Protein AF-A0A9D5J2V5-F1 (afdb_monomer_lite)

Structure (mmCIF, N/CA/C/O backbone):
data_AF-A0A9D5J2V5-F1
#
_entry.id   AF-A0A9D5J2V5-F1
#
loop_
_atom_site.group_PDB
_atom_site.id
_atom_site.type_symbol
_atom_site.label_atom_id
_atom_site.label_alt_id
_atom_site.label_comp_id
_atom_site.label_asym_id
_atom_site.label_entity_id
_atom_site.label_seq_id
_atom_site.pdbx_PDB_ins_code
_atom_site.Cartn_x
_atom_site.Cartn_y
_atom_site.Cartn_z
_atom_site.occupancy
_atom_site.B_iso_or_equiv
_atom_site.auth_seq_id
_atom_site.auth_comp_id
_atom_site.auth_asym_id
_atom_site.auth_atom_id
_atom_site.pdbx_PDB_model_num
ATOM 1 N N . MET A 1 1 ? 6.535 -2.841 22.262 1.00 57.66 1 MET A N 1
ATOM 2 C CA . MET A 1 1 ? 5.336 -2.061 21.872 1.00 57.66 1 MET A CA 1
ATOM 3 C C . MET A 1 1 ? 4.439 -2.968 21.023 1.00 57.66 1 MET A C 1
ATOM 5 O O . MET A 1 1 ? 4.940 -3.491 20.041 1.00 57.66 1 MET A O 1
ATOM 9 N N . LYS A 1 2 ? 3.188 -3.271 21.418 1.00 73.00 2 LYS A N 1
ATOM 10 C CA . LYS A 1 2 ? 2.294 -4.159 20.633 1.00 73.00 2 LYS A CA 1
ATOM 11 C C . LYS A 1 2 ? 1.524 -3.328 19.598 1.00 73.00 2 LYS A C 1
ATOM 13 O O . LYS A 1 2 ? 0.719 -2.490 20.000 1.00 73.00 2 LYS A O 1
ATOM 18 N N . ILE A 1 3 ? 1.773 -3.557 18.306 1.00 72.75 3 ILE A N 1
ATOM 19 C CA . ILE A 1 3 ? 1.045 -2.910 17.202 1.00 72.75 3 ILE A CA 1
ATOM 20 C C . ILE A 1 3 ? -0.394 -3.443 17.183 1.00 72.75 3 ILE A C 1
ATOM 22 O O . ILE A 1 3 ? -0.616 -4.652 17.265 1.00 72.75 3 ILE A O 1
ATOM 26 N N . LYS A 1 4 ? -1.379 -2.544 17.118 1.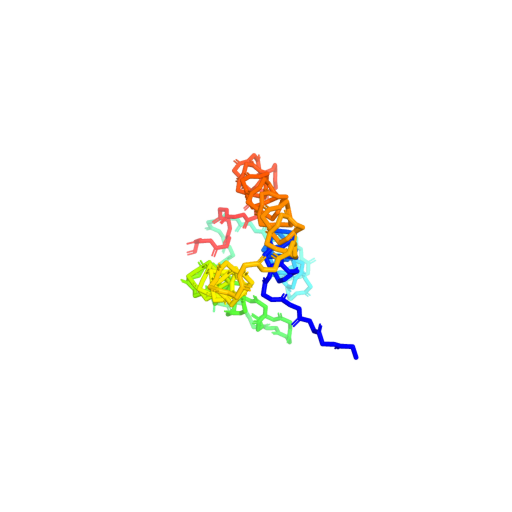00 82.75 4 LYS A N 1
ATOM 27 C CA . LYS A 1 4 ? -2.809 -2.894 17.055 1.00 82.75 4 LYS A CA 1
ATOM 28 C C . LYS A 1 4 ? -3.275 -2.982 15.600 1.00 82.75 4 LYS A C 1
ATOM 30 O O . LYS A 1 4 ? -2.779 -2.246 14.755 1.00 82.75 4 LYS A O 1
ATOM 35 N N . GLY A 1 5 ? -4.273 -3.825 15.318 1.00 81.56 5 GLY A N 1
ATOM 36 C CA . GLY A 1 5 ? -4.819 -4.000 13.960 1.00 81.56 5 GLY A CA 1
ATOM 37 C C . GLY A 1 5 ? -5.284 -2.693 13.304 1.00 81.56 5 GLY A C 1
ATOM 38 O O . GLY A 1 5 ? -5.015 -2.459 12.132 1.00 81.56 5 GLY A O 1
ATOM 39 N N . THR A 1 6 ? -5.877 -1.784 14.077 1.00 87.31 6 THR A N 1
ATOM 40 C CA . THR A 1 6 ? -6.255 -0.435 13.624 1.00 87.31 6 THR A CA 1
ATOM 41 C C . THR A 1 6 ? -5.067 0.447 13.227 1.00 87.31 6 THR A C 1
ATOM 43 O O . THR A 1 6 ? -5.182 1.239 12.299 1.00 87.31 6 THR A O 1
ATOM 46 N N . GLN A 1 7 ? -3.903 0.290 13.865 1.00 88.62 7 GLN A N 1
ATOM 47 C CA . GLN A 1 7 ? -2.686 1.024 13.491 1.00 88.62 7 GLN A CA 1
ATOM 48 C C . GLN A 1 7 ? -2.111 0.523 12.162 1.00 88.62 7 GLN A C 1
ATOM 50 O O . GLN A 1 7 ? -1.567 1.310 11.392 1.00 88.62 7 GLN A O 1
ATOM 55 N N . ILE A 1 8 ? -2.272 -0.772 11.869 1.00 90.94 8 ILE A N 1
ATOM 56 C CA . ILE A 1 8 ? -1.878 -1.354 10.579 1.00 90.94 8 ILE A CA 1
ATOM 57 C C . ILE A 1 8 ? -2.739 -0.763 9.455 1.00 90.94 8 ILE A C 1
ATOM 59 O O . ILE A 1 8 ? -2.207 -0.417 8.405 1.00 90.94 8 ILE A O 1
ATOM 63 N N . LEU A 1 9 ? -4.041 -0.563 9.695 1.00 92.31 9 LEU A N 1
ATOM 64 C CA . LEU A 1 9 ? -4.940 0.079 8.728 1.00 92.31 9 LEU A CA 1
ATOM 65 C C . LEU A 1 9 ? -4.502 1.506 8.372 1.00 92.31 9 LEU A C 1
ATOM 67 O O . LEU A 1 9 ? -4.547 1.883 7.206 1.00 92.31 9 LEU A O 1
ATOM 71 N N . ILE A 1 10 ? -4.034 2.278 9.357 1.00 94.12 10 ILE A N 1
ATOM 72 C CA . ILE A 1 10 ? -3.501 3.633 9.140 1.00 94.12 10 ILE A CA 1
ATOM 73 C C . ILE A 1 10 ? -2.251 3.600 8.256 1.00 94.12 10 ILE A C 1
ATOM 75 O O . ILE A 1 10 ? -2.107 4.428 7.360 1.00 94.12 10 ILE A O 1
ATOM 79 N N . ALA A 1 11 ? -1.354 2.641 8.490 1.00 94.12 11 ALA A N 1
ATOM 80 C CA . ALA A 1 11 ? -0.119 2.524 7.723 1.00 94.12 11 ALA A CA 1
ATOM 81 C C . ALA A 1 11 ? -0.343 1.986 6.300 1.00 94.12 11 ALA A C 1
ATOM 83 O O . ALA A 1 11 ? 0.429 2.320 5.408 1.00 94.12 11 ALA A O 1
ATOM 84 N N . TYR A 1 12 ? -1.382 1.176 6.077 1.00 94.88 12 TYR A N 1
ATOM 85 C CA . TYR A 1 12 ? -1.571 0.430 4.831 1.00 94.88 12 TYR A CA 1
ATOM 86 C C . TYR A 1 12 ? -1.662 1.319 3.581 1.00 94.88 12 TYR A C 1
ATOM 88 O O . TYR A 1 12 ? -0.959 1.055 2.612 1.00 94.88 12 TYR A O 1
ATOM 96 N N . GLY A 1 13 ? -2.467 2.389 3.604 1.00 93.81 13 GLY A N 1
ATOM 97 C CA . GLY A 1 13 ? -2.610 3.301 2.458 1.00 93.81 13 GLY A CA 1
ATOM 98 C C . GLY A 1 13 ? -1.272 3.908 2.000 1.00 93.81 13 GLY A C 1
ATOM 99 O O . GLY A 1 13 ? -0.874 3.697 0.854 1.00 93.81 13 GLY A O 1
ATOM 100 N N . PRO A 1 14 ? -0.532 4.607 2.883 1.00 95.19 14 PRO A N 1
ATOM 101 C CA . PRO A 1 14 ? 0.804 5.117 2.572 1.00 95.19 14 PRO A CA 1
ATOM 102 C C . PRO A 1 14 ? 1.794 4.032 2.136 1.00 95.19 14 PRO A C 1
ATOM 104 O O . PRO A 1 14 ? 2.592 4.262 1.230 1.00 95.19 14 PRO A O 1
ATOM 107 N N . LEU A 1 15 ? 1.738 2.849 2.757 1.00 95.88 15 LEU A N 1
ATOM 108 C CA . LEU A 1 15 ? 2.635 1.739 2.437 1.00 95.88 15 LEU A CA 1
ATOM 109 C C . LEU A 1 15 ? 2.373 1.186 1.031 1.00 95.88 15 LEU A C 1
ATOM 111 O O . LEU A 1 15 ? 3.320 0.869 0.318 1.00 95.88 15 LEU A O 1
ATOM 115 N N . LEU A 1 16 ? 1.105 1.136 0.611 1.00 95.75 16 LEU A N 1
ATOM 116 C CA . LEU A 1 16 ? 0.716 0.752 -0.742 1.00 95.75 16 LEU A CA 1
ATOM 117 C C . LEU A 1 16 ? 1.286 1.733 -1.771 1.00 95.75 16 LEU A C 1
ATOM 119 O O . LEU A 1 16 ? 1.966 1.307 -2.699 1.00 95.75 16 LEU A O 1
ATOM 123 N N . VAL A 1 17 ? 1.102 3.043 -1.575 1.00 96.50 17 VAL A N 1
ATOM 124 C CA . VAL A 1 17 ? 1.690 4.058 -2.471 1.00 96.50 17 VAL A CA 1
ATOM 125 C C . VAL A 1 17 ? 3.210 3.920 -2.520 1.00 96.50 17 VAL A C 1
ATOM 127 O O . VAL A 1 17 ? 3.793 3.848 -3.599 1.00 96.50 17 VAL A O 1
ATOM 130 N N . ALA A 1 18 ? 3.855 3.825 -1.356 1.00 96.88 18 ALA A N 1
ATOM 131 C CA . ALA A 1 18 ? 5.301 3.677 -1.275 1.00 96.88 18 ALA A CA 1
ATOM 132 C C . ALA A 1 18 ? 5.799 2.421 -2.007 1.00 96.88 18 ALA A C 1
ATOM 134 O O . ALA A 1 18 ? 6.852 2.477 -2.630 1.00 96.88 18 ALA A O 1
ATOM 135 N N . SER A 1 19 ? 5.046 1.316 -1.977 1.00 97.19 19 SER A N 1
ATOM 136 C CA . SER A 1 19 ? 5.426 0.067 -2.648 1.00 97.19 19 SER A CA 1
ATOM 137 C C . SER A 1 19 ? 5.457 0.185 -4.178 1.00 97.19 19 SER A C 1
ATOM 139 O O . SER A 1 19 ? 6.438 -0.231 -4.797 1.00 97.19 19 SER A O 1
ATOM 141 N N . PHE A 1 20 ? 4.480 0.871 -4.785 1.00 97.31 20 PHE A N 1
ATOM 142 C CA . PHE A 1 20 ? 4.485 1.161 -6.225 1.00 97.31 20 PHE A CA 1
ATOM 143 C C . PHE A 1 20 ? 5.710 1.989 -6.631 1.00 97.31 20 PHE A C 1
ATOM 145 O O . PHE A 1 20 ? 6.459 1.604 -7.529 1.00 97.31 20 PHE A O 1
ATOM 152 N N . TYR A 1 21 ? 5.971 3.093 -5.926 1.00 96.88 21 TYR A N 1
ATOM 153 C CA . TYR A 1 21 ? 7.118 3.952 -6.234 1.00 96.88 21 TYR A CA 1
ATOM 154 C C . TYR A 1 21 ? 8.460 3.289 -5.907 1.00 96.88 21 TYR A C 1
ATOM 156 O O . TYR A 1 21 ? 9.436 3.522 -6.616 1.00 96.88 21 TYR A O 1
ATOM 164 N N . ALA A 1 22 ? 8.529 2.440 -4.880 1.00 97.50 22 ALA A N 1
ATOM 165 C CA . ALA A 1 22 ? 9.720 1.647 -4.591 1.00 97.50 22 ALA A CA 1
ATOM 166 C C . ALA A 1 22 ? 10.022 0.667 -5.731 1.00 97.50 22 ALA A C 1
ATOM 168 O O . ALA A 1 22 ? 11.170 0.583 -6.161 1.00 97.50 22 ALA A O 1
ATOM 169 N N . THR A 1 23 ? 8.998 -0.004 -6.265 1.00 97.56 23 THR A N 1
ATOM 170 C CA . THR A 1 23 ? 9.134 -0.908 -7.417 1.00 97.56 23 THR A CA 1
ATOM 171 C C . THR A 1 23 ? 9.568 -0.154 -8.671 1.00 97.56 23 THR A C 1
ATOM 173 O O . THR A 1 23 ? 10.488 -0.574 -9.369 1.00 97.56 23 THR A O 1
ATOM 176 N N . TRP A 1 24 ? 8.986 1.017 -8.927 1.00 97.31 24 TRP A N 1
ATOM 177 C CA . TRP A 1 24 ? 9.378 1.865 -10.055 1.00 97.31 24 TRP A CA 1
ATOM 178 C C . TRP A 1 24 ? 10.818 2.378 -9.947 1.00 97.31 24 TRP A C 1
ATOM 180 O O . TRP A 1 24 ? 11.576 2.354 -10.917 1.00 97.31 24 TRP A O 1
ATOM 190 N N . LEU A 1 25 ? 11.246 2.773 -8.745 1.00 97.38 25 LEU A N 1
ATOM 191 C CA . LEU A 1 25 ? 12.638 3.135 -8.477 1.00 97.38 25 LEU A CA 1
ATOM 192 C C . LEU A 1 25 ? 13.581 1.933 -8.619 1.00 97.38 25 LEU A C 1
ATOM 194 O O . LEU A 1 25 ? 14.681 2.097 -9.144 1.00 97.38 25 LEU A O 1
ATOM 198 N N . ALA A 1 26 ? 13.164 0.736 -8.204 1.00 97.50 26 ALA A N 1
ATOM 199 C CA . ALA A 1 26 ? 13.929 -0.492 -8.408 1.00 97.50 26 ALA A CA 1
ATOM 200 C C . ALA A 1 26 ? 14.111 -0.804 -9.902 1.00 97.50 26 ALA A C 1
ATOM 202 O O . ALA A 1 26 ? 15.228 -1.116 -10.331 1.00 97.50 26 ALA A O 1
ATOM 203 N N . GLY A 1 27 ? 13.053 -0.628 -10.700 1.00 97.12 27 GLY A N 1
ATOM 204 C CA . GLY A 1 27 ? 13.107 -0.708 -12.158 1.00 97.12 27 GLY A CA 1
ATOM 205 C C . GLY A 1 27 ? 14.102 0.299 -12.731 1.00 97.12 27 GLY A C 1
ATOM 206 O O . GLY A 1 27 ? 14.999 -0.077 -13.481 1.00 97.12 27 GLY A O 1
ATOM 207 N N . ARG A 1 28 ? 14.042 1.560 -12.280 1.00 96.94 28 ARG A N 1
ATOM 208 C CA . ARG A 1 28 ? 14.987 2.604 -12.704 1.00 96.94 28 ARG A CA 1
ATOM 209 C C . ARG A 1 28 ? 16.441 2.235 -12.417 1.00 96.94 28 ARG A C 1
ATOM 211 O O . ARG A 1 28 ? 17.304 2.420 -13.271 1.00 96.94 28 ARG A O 1
ATOM 218 N N . VAL A 1 29 ? 16.723 1.746 -11.210 1.00 97.50 29 VAL A N 1
ATOM 219 C CA . VAL A 1 29 ? 18.080 1.344 -10.809 1.00 97.50 29 VAL A CA 1
ATOM 220 C C . VAL A 1 29 ? 18.583 0.186 -11.670 1.00 97.50 29 VAL A C 1
ATOM 222 O O . VAL A 1 29 ? 19.755 0.174 -12.033 1.00 97.50 29 VAL A O 1
ATOM 225 N N . SER A 1 30 ? 17.707 -0.754 -12.022 1.00 96.62 30 SER A N 1
ATOM 226 C CA . SER A 1 30 ? 18.068 -1.939 -12.808 1.00 96.62 30 SER A CA 1
ATOM 227 C C . SER A 1 30 ? 18.260 -1.623 -14.299 1.00 96.62 30 SER A C 1
ATOM 229 O O . SER A 1 30 ? 19.167 -2.164 -14.923 1.00 96.62 30 SER A O 1
ATOM 231 N N . LEU A 1 31 ? 17.447 -0.722 -14.862 1.00 96.06 31 LEU A N 1
ATOM 232 C CA . LEU A 1 31 ? 17.497 -0.328 -16.276 1.00 96.06 31 LEU A CA 1
ATOM 233 C C . LEU A 1 31 ? 18.521 0.782 -16.570 1.00 96.06 31 LEU A C 1
ATOM 235 O O . LEU A 1 31 ? 19.001 0.907 -17.694 1.00 96.06 31 LEU A O 1
ATOM 239 N N . GLY A 1 32 ? 18.839 1.624 -15.582 1.00 96.75 32 GLY A N 1
ATOM 240 C CA . GLY A 1 32 ? 19.683 2.815 -15.751 1.00 96.75 32 GLY A CA 1
ATOM 241 C C . GLY A 1 32 ? 18.948 4.040 -16.317 1.00 96.75 32 GLY A C 1
ATOM 242 O O . GLY A 1 32 ? 19.531 5.119 -16.423 1.00 96.75 32 GLY A O 1
ATOM 243 N N . TYR A 1 33 ? 17.661 3.912 -16.636 1.00 95.62 33 TYR A N 1
ATOM 244 C CA . TYR A 1 33 ? 16.773 4.987 -17.085 1.00 95.62 33 TYR A CA 1
ATOM 245 C C . TYR A 1 33 ? 15.379 4.818 -16.467 1.00 95.62 33 TYR A C 1
ATOM 247 O O . TYR A 1 33 ? 15.118 3.851 -15.761 1.00 95.62 33 TYR A O 1
ATOM 255 N N . TRP A 1 34 ? 14.491 5.794 -16.662 1.00 96.00 34 TRP A N 1
ATOM 256 C CA . TRP A 1 34 ? 13.134 5.736 -16.111 1.00 96.00 34 TRP A CA 1
ATOM 257 C C . TRP A 1 34 ? 12.276 4.687 -16.831 1.00 96.00 34 TRP A C 1
ATOM 259 O O . TRP A 1 34 ? 12.162 4.806 -18.054 1.00 96.00 34 TRP A O 1
ATOM 269 N N . PRO A 1 35 ? 11.659 3.731 -16.104 1.00 96.06 35 PRO A N 1
ATOM 270 C CA . PRO A 1 35 ? 10.817 2.706 -16.713 1.00 96.06 35 PRO A CA 1
ATOM 271 C C . PRO A 1 35 ? 9.648 3.309 -17.486 1.00 96.06 35 PRO A C 1
ATOM 273 O O . PRO A 1 35 ? 9.062 4.308 -17.050 1.00 96.06 35 PRO A O 1
ATOM 276 N N . ARG A 1 36 ? 9.317 2.702 -18.626 1.00 93.88 36 ARG A N 1
ATOM 277 C CA . ARG A 1 36 ? 8.247 3.144 -19.520 1.00 93.88 36 ARG A CA 1
ATOM 278 C C . ARG A 1 36 ? 7.215 2.043 -19.703 1.00 93.88 36 ARG A C 1
ATOM 280 O O . ARG A 1 36 ? 7.559 0.914 -20.050 1.00 93.88 36 ARG A O 1
ATOM 287 N N . ALA A 1 37 ? 5.948 2.410 -19.541 1.00 92.06 37 ALA A N 1
ATOM 288 C CA . ALA A 1 37 ? 4.836 1.556 -19.933 1.00 92.06 37 ALA A CA 1
ATOM 289 C C . ALA A 1 37 ? 4.940 1.183 -21.425 1.00 92.06 37 ALA A C 1
ATOM 291 O O . ALA A 1 37 ? 5.449 1.952 -22.246 1.00 92.06 37 ALA A O 1
ATOM 292 N N . SER A 1 38 ? 4.478 -0.015 -21.753 1.00 88.81 38 SER A N 1
ATOM 293 C CA . SER A 1 38 ? 4.506 -0.702 -23.050 1.00 88.81 38 SER A CA 1
ATOM 294 C C . SER A 1 38 ? 5.886 -1.070 -23.602 1.00 88.81 38 SER A C 1
ATOM 296 O O . SER A 1 38 ? 5.964 -1.671 -24.675 1.00 88.81 38 SER A O 1
ATOM 298 N N . LEU A 1 39 ? 6.975 -0.712 -22.914 1.00 92.00 39 LEU A N 1
ATOM 299 C CA . LEU A 1 39 ? 8.347 -0.991 -23.354 1.00 92.00 39 LEU A CA 1
ATOM 300 C C . LEU A 1 39 ? 9.100 -1.884 -22.363 1.00 92.00 39 LEU A C 1
ATOM 302 O O . LEU A 1 39 ? 9.774 -2.822 -22.785 1.00 92.00 39 LEU A O 1
ATOM 306 N N . ASP A 1 40 ? 8.983 -1.588 -21.068 1.00 93.50 40 ASP A N 1
ATOM 307 C CA . ASP A 1 40 ? 9.763 -2.229 -20.012 1.00 93.50 40 ASP A CA 1
ATOM 308 C C . ASP A 1 40 ? 8.859 -3.091 -19.121 1.00 93.50 40 ASP A C 1
ATOM 310 O O . ASP A 1 40 ? 8.366 -2.602 -18.109 1.00 93.50 40 ASP A O 1
ATOM 314 N N . ASP A 1 41 ? 8.653 -4.370 -19.452 1.00 93.25 41 ASP A N 1
ATOM 315 C CA . ASP A 1 41 ? 7.837 -5.267 -18.613 1.00 93.25 41 ASP A CA 1
ATOM 316 C C . ASP A 1 41 ? 8.505 -5.467 -17.233 1.00 93.25 41 ASP A C 1
ATOM 318 O O . ASP A 1 41 ? 9.591 -6.064 -17.165 1.00 93.25 41 ASP A O 1
ATOM 322 N N . PRO A 1 42 ? 7.883 -5.022 -16.120 1.00 93.12 42 PRO A N 1
ATOM 323 C CA . PRO A 1 42 ? 8.449 -5.162 -14.780 1.00 93.12 42 PRO A CA 1
ATOM 324 C C . PRO A 1 42 ? 8.743 -6.618 -14.399 1.00 93.12 42 PRO A C 1
ATOM 326 O O . PRO A 1 42 ? 9.681 -6.864 -13.639 1.00 93.12 42 PRO A O 1
ATOM 329 N N . LYS A 1 43 ? 8.002 -7.590 -14.946 1.00 93.25 43 LYS A N 1
ATOM 330 C CA . LYS A 1 43 ? 8.189 -9.026 -14.683 1.00 93.25 43 LYS A CA 1
ATOM 331 C C . LYS A 1 43 ? 9.483 -9.563 -15.299 1.00 93.25 43 LYS A C 1
ATOM 333 O O . LYS A 1 43 ? 10.020 -10.566 -14.830 1.00 93.25 43 LYS A O 1
ATOM 338 N N . GLY A 1 44 ? 9.978 -8.912 -16.354 1.00 92.62 44 GLY A N 1
ATOM 339 C CA . GLY A 1 44 ? 11.190 -9.295 -17.079 1.00 92.62 44 GLY A CA 1
ATOM 340 C C . GLY A 1 44 ? 12.474 -8.645 -16.559 1.00 92.62 44 GLY A C 1
ATOM 341 O O . GLY A 1 44 ? 1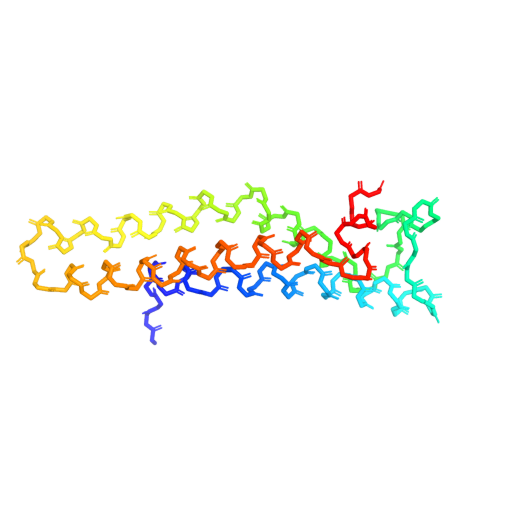3.569 -9.045 -16.961 1.00 92.62 44 GLY A O 1
ATOM 342 N N . ILE A 1 45 ? 12.376 -7.649 -15.674 1.00 94.25 45 ILE A N 1
ATOM 343 C CA . ILE A 1 45 ? 13.544 -6.912 -15.179 1.00 94.25 45 ILE A CA 1
ATOM 344 C C . ILE A 1 45 ? 14.256 -7.730 -14.100 1.00 94.25 45 ILE A C 1
ATOM 346 O O . ILE A 1 45 ? 13.719 -8.004 -13.027 1.00 94.25 45 ILE A O 1
ATOM 350 N N . VAL A 1 46 ? 15.522 -8.064 -14.353 1.00 94.06 46 VAL A N 1
ATOM 351 C CA . VAL A 1 46 ? 16.383 -8.742 -13.378 1.00 94.06 46 VAL A CA 1
ATOM 352 C C . VAL A 1 46 ? 17.171 -7.700 -12.588 1.00 94.06 46 VAL A C 1
ATOM 354 O O . VAL A 1 46 ? 18.042 -7.020 -13.127 1.00 94.06 46 VAL A O 1
ATOM 357 N N . GLY A 1 47 ? 16.899 -7.592 -11.288 1.00 93.19 47 GLY A N 1
ATOM 358 C CA . GLY A 1 47 ? 17.615 -6.678 -10.403 1.00 93.19 47 GLY A CA 1
ATOM 359 C C . GLY A 1 47 ? 17.440 -7.029 -8.931 1.00 93.19 47 GLY A C 1
ATOM 360 O O . GLY A 1 47 ? 16.407 -7.559 -8.528 1.00 93.19 47 GLY A O 1
ATOM 361 N N . PHE A 1 48 ? 18.441 -6.706 -8.103 1.00 94.06 48 PHE A N 1
ATOM 362 C CA . PHE A 1 48 ? 18.432 -7.043 -6.670 1.00 94.06 48 PHE A CA 1
ATOM 363 C C . PHE A 1 48 ? 17.206 -6.495 -5.928 1.00 94.06 48 PHE A C 1
ATOM 365 O O . PHE A 1 48 ? 16.752 -7.114 -4.977 1.00 94.06 48 PHE A O 1
ATOM 372 N N . TRP A 1 49 ? 16.658 -5.354 -6.351 1.00 96.12 49 TRP A N 1
ATOM 373 C CA . TRP A 1 49 ? 15.514 -4.706 -5.701 1.00 96.12 49 TRP A CA 1
ATOM 374 C C . TRP A 1 49 ? 14.159 -5.097 -6.307 1.00 96.12 49 TRP A C 1
ATOM 376 O O . TRP A 1 49 ? 13.126 -4.668 -5.798 1.00 96.12 49 TRP A O 1
ATOM 386 N N . MET A 1 50 ? 14.131 -5.923 -7.359 1.00 96.00 50 MET A N 1
ATOM 387 C CA . MET A 1 50 ? 12.890 -6.264 -8.069 1.00 96.00 50 MET A CA 1
ATOM 388 C C . MET A 1 50 ? 11.955 -7.190 -7.279 1.00 96.00 50 MET A C 1
ATOM 390 O O . MET A 1 50 ? 10.786 -7.286 -7.624 1.00 96.00 50 MET A O 1
ATOM 394 N N . TRP A 1 51 ? 12.390 -7.755 -6.144 1.00 95.50 51 TRP A N 1
ATOM 395 C CA . TRP A 1 51 ? 1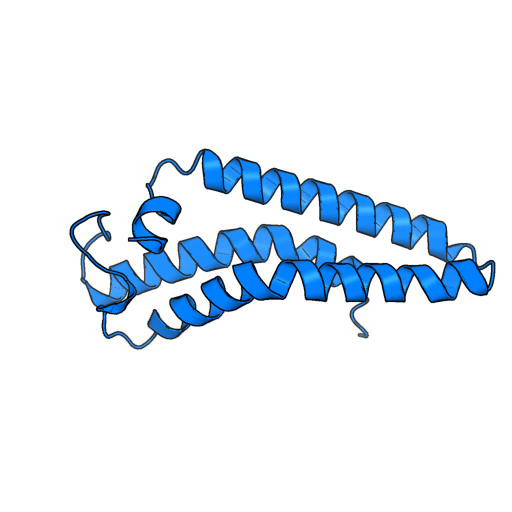1.486 -8.418 -5.183 1.00 95.50 51 TRP A CA 1
ATOM 396 C C . TRP A 1 51 ? 10.376 -7.485 -4.660 1.00 95.50 51 TR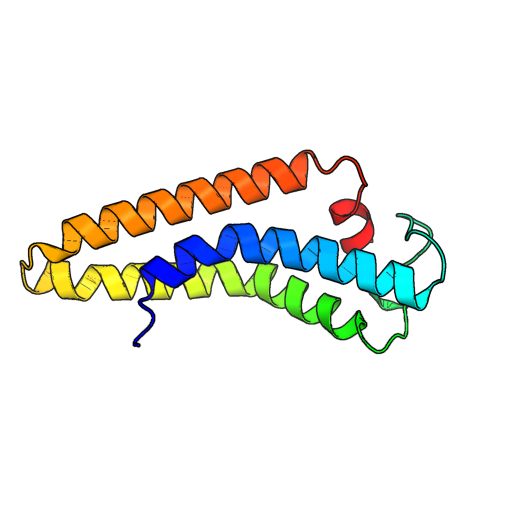P A C 1
ATOM 398 O O . TRP A 1 51 ? 9.353 -7.944 -4.152 1.00 95.50 51 TRP A O 1
ATOM 408 N N . THR A 1 52 ? 10.567 -6.165 -4.774 1.00 96.44 52 THR A N 1
ATOM 409 C CA . THR A 1 52 ? 9.541 -5.164 -4.448 1.00 96.44 52 THR A CA 1
ATOM 410 C C . THR A 1 52 ? 8.297 -5.285 -5.329 1.00 96.44 52 THR A C 1
ATOM 412 O O . THR A 1 52 ? 7.210 -4.952 -4.856 1.00 96.44 52 THR A O 1
ATOM 415 N N . TYR A 1 53 ? 8.421 -5.839 -6.541 1.00 96.31 53 TYR A N 1
ATOM 416 C CA . TYR A 1 53 ? 7.290 -6.165 -7.408 1.00 96.31 53 TYR A CA 1
ATOM 417 C C . TYR A 1 53 ? 6.345 -7.162 -6.727 1.00 96.31 53 TYR A C 1
ATOM 419 O O . TYR A 1 53 ? 5.184 -6.845 -6.473 1.00 96.31 53 TYR A O 1
ATOM 427 N N . ASP A 1 54 ? 6.861 -8.320 -6.309 1.00 95.44 54 ASP A N 1
ATOM 428 C CA . ASP A 1 54 ? 6.064 -9.345 -5.626 1.00 95.44 54 ASP A CA 1
ATOM 429 C C . ASP A 1 54 ? 5.483 -8.829 -4.303 1.00 95.44 54 ASP A C 1
ATOM 431 O O . ASP A 1 54 ? 4.332 -9.108 -3.959 1.00 95.44 54 ASP A O 1
ATOM 435 N N . ALA A 1 55 ? 6.251 -8.026 -3.560 1.00 95.94 55 ALA A N 1
ATOM 436 C CA . ALA A 1 55 ? 5.773 -7.403 -2.329 1.00 95.94 55 ALA A CA 1
ATOM 437 C C . ALA A 1 55 ? 4.603 -6.434 -2.584 1.00 95.94 55 ALA A C 1
ATOM 439 O O . ALA A 1 55 ? 3.631 -6.429 -1.824 1.00 95.94 55 ALA A O 1
ATOM 440 N N . THR A 1 56 ? 4.668 -5.648 -3.662 1.00 96.56 56 THR A N 1
ATOM 441 C CA . THR A 1 56 ? 3.589 -4.746 -4.091 1.00 96.56 56 THR A CA 1
ATOM 442 C C . THR A 1 56 ? 2.358 -5.543 -4.522 1.00 96.56 56 THR A C 1
ATOM 444 O O . THR A 1 56 ? 1.244 -5.217 -4.107 1.00 96.56 56 THR A O 1
ATOM 447 N N . ALA A 1 57 ? 2.541 -6.649 -5.251 1.00 95.25 57 ALA A N 1
ATOM 448 C CA . ALA A 1 57 ? 1.453 -7.540 -5.654 1.00 95.25 57 ALA A CA 1
ATOM 449 C C . ALA A 1 57 ? 0.746 -8.146 -4.434 1.00 95.25 57 ALA A C 1
ATOM 451 O O . ALA A 1 57 ? -0.484 -8.149 -4.356 1.00 95.25 57 ALA A O 1
ATOM 452 N N . LEU A 1 58 ? 1.516 -8.608 -3.445 1.00 95.94 58 LEU A N 1
ATOM 453 C CA . LEU A 1 58 ? 0.983 -9.140 -2.192 1.00 95.94 58 LEU A CA 1
ATOM 454 C C . LEU A 1 58 ? 0.231 -8.075 -1.391 1.00 95.94 58 LEU A C 1
ATOM 456 O O . LEU A 1 58 ? -0.853 -8.356 -0.873 1.00 95.94 58 LEU A O 1
ATOM 460 N N . LEU A 1 59 ? 0.771 -6.856 -1.304 1.00 94.94 59 LEU A N 1
ATOM 461 C CA . LEU A 1 59 ? 0.086 -5.738 -0.658 1.00 94.94 59 LEU A CA 1
ATOM 462 C C . LEU A 1 59 ? -1.250 -5.450 -1.340 1.00 94.94 59 LEU A C 1
ATOM 464 O O . LEU A 1 59 ? -2.256 -5.338 -0.650 1.00 94.94 59 LEU A O 1
ATOM 468 N N . LEU A 1 60 ? -1.284 -5.409 -2.670 1.00 93.00 60 LEU A N 1
ATOM 469 C CA . LEU A 1 60 ? -2.498 -5.126 -3.425 1.00 93.00 60 LEU A CA 1
ATOM 470 C C . LEU A 1 60 ? -3.561 -6.231 -3.280 1.00 93.00 60 LEU A C 1
ATOM 472 O O . LEU A 1 60 ? -4.725 -5.932 -3.017 1.00 93.00 60 LEU A O 1
ATOM 476 N N . LEU A 1 61 ? -3.170 -7.498 -3.453 1.00 92.25 61 LEU A N 1
ATOM 477 C CA . LEU A 1 61 ? -4.101 -8.631 -3.534 1.00 92.25 61 LEU A CA 1
ATOM 478 C C . LEU A 1 61 ? -4.534 -9.148 -2.159 1.00 92.25 61 LEU A C 1
ATOM 480 O O . LEU A 1 61 ? -5.712 -9.422 -1.932 1.00 92.25 61 LEU A O 1
ATOM 484 N N . ALA A 1 62 ? -3.582 -9.295 -1.237 1.00 93.19 62 ALA A N 1
ATOM 485 C CA . ALA A 1 62 ? -3.822 -9.884 0.078 1.00 93.19 62 ALA A CA 1
ATOM 486 C C . ALA A 1 62 ? -3.832 -8.842 1.202 1.00 93.19 62 ALA A C 1
ATOM 488 O O . ALA A 1 62 ? -4.421 -9.084 2.257 1.00 93.19 62 ALA A O 1
ATOM 489 N N . GLY A 1 63 ? -3.216 -7.675 1.002 1.00 91.56 63 GLY A N 1
ATOM 490 C CA . GLY A 1 63 ? -3.076 -6.673 2.054 1.00 91.56 63 GLY A CA 1
ATOM 491 C C . GLY A 1 63 ? -4.416 -6.122 2.534 1.00 91.56 63 GLY A C 1
ATOM 492 O O . GLY A 1 63 ? -4.687 -6.157 3.733 1.00 91.56 63 GLY A O 1
ATOM 493 N N . LEU A 1 64 ? -5.300 -5.692 1.629 1.00 89.50 64 LEU A N 1
ATOM 494 C CA . LEU A 1 64 ? -6.598 -5.130 2.016 1.00 89.50 64 LEU A CA 1
ATOM 495 C C . LEU A 1 64 ? -7.471 -6.098 2.850 1.00 89.50 64 LEU A C 1
ATOM 497 O O . LEU A 1 64 ? -7.908 -5.689 3.933 1.00 89.50 64 LEU A O 1
ATOM 501 N N . PRO A 1 65 ? -7.720 -7.362 2.437 1.00 93.00 65 PRO A N 1
ATOM 502 C CA . PRO A 1 65 ? -8.532 -8.279 3.238 1.00 93.00 65 PRO A CA 1
ATOM 503 C C . PRO A 1 65 ? -7.876 -8.626 4.582 1.00 93.00 65 PRO A C 1
ATOM 505 O O . PRO A 1 65 ? -8.569 -8.681 5.600 1.00 93.00 65 PRO A O 1
ATOM 508 N N . VAL A 1 66 ? -6.549 -8.799 4.625 1.00 93.75 66 VAL A N 1
ATOM 509 C CA . VAL A 1 66 ? -5.826 -9.100 5.872 1.00 93.75 66 VAL A CA 1
ATOM 510 C C . VAL A 1 66 ? -5.904 -7.927 6.846 1.00 93.75 66 VAL A C 1
ATOM 512 O O . VAL A 1 66 ? -6.253 -8.106 8.014 1.00 93.75 66 VAL A O 1
ATOM 515 N N . VAL A 1 67 ? -5.622 -6.712 6.379 1.00 92.62 67 VAL A N 1
ATOM 516 C CA . VAL A 1 67 ? -5.650 -5.513 7.222 1.00 92.62 67 VAL A CA 1
ATOM 517 C C . VAL A 1 67 ? -7.077 -5.212 7.690 1.00 92.62 67 VAL A C 1
ATOM 519 O O . VAL A 1 67 ? -7.276 -4.884 8.862 1.00 92.62 67 VAL A O 1
ATOM 522 N N . GLY A 1 68 ? -8.080 -5.406 6.828 1.00 91.00 68 GLY A N 1
ATOM 523 C CA . GLY A 1 68 ? -9.494 -5.304 7.192 1.00 91.00 68 GLY A CA 1
ATOM 524 C C . GLY A 1 68 ? -9.893 -6.291 8.293 1.00 91.00 68 GLY A C 1
ATOM 525 O O . GLY A 1 68 ? -10.490 -5.890 9.296 1.00 91.00 68 GLY A O 1
ATOM 526 N N . ALA A 1 69 ? -9.498 -7.561 8.169 1.00 92.25 69 ALA A N 1
ATOM 527 C CA . ALA A 1 69 ? -9.759 -8.580 9.185 1.00 92.25 69 ALA A CA 1
ATOM 528 C C . ALA A 1 69 ? -9.089 -8.239 10.528 1.00 92.25 69 ALA A C 1
ATOM 530 O O . ALA A 1 69 ? -9.730 -8.302 11.581 1.00 92.25 69 ALA A O 1
ATOM 531 N N . LEU A 1 70 ? -7.824 -7.806 10.510 1.00 91.69 70 LEU A N 1
ATOM 532 C CA . LEU A 1 70 ? -7.097 -7.399 11.716 1.00 91.69 70 LEU A CA 1
ATOM 533 C C . LEU A 1 70 ? -7.737 -6.178 12.392 1.00 91.69 70 LEU A C 1
ATOM 535 O O . LEU A 1 70 ? -7.859 -6.147 13.622 1.00 91.69 70 LEU A O 1
ATOM 539 N N . ALA A 1 71 ? -8.175 -5.187 11.612 1.00 91.19 71 ALA A N 1
ATOM 540 C CA . ALA A 1 71 ? -8.896 -4.027 12.124 1.00 91.19 71 ALA A CA 1
ATOM 541 C C . ALA A 1 71 ? -10.226 -4.447 12.775 1.00 91.19 71 ALA A C 1
ATOM 543 O O . ALA A 1 71 ? -10.478 -4.080 13.927 1.00 91.19 71 ALA A O 1
ATOM 544 N N . ALA A 1 72 ? -11.018 -5.294 12.112 1.00 91.06 72 ALA A N 1
ATOM 545 C CA . ALA A 1 72 ? -12.284 -5.806 12.636 1.00 91.06 72 ALA A CA 1
ATOM 546 C C . ALA A 1 72 ? -12.100 -6.606 13.938 1.00 91.06 72 ALA A C 1
ATOM 548 O O . ALA A 1 72 ? -12.758 -6.326 14.942 1.00 91.06 72 ALA A O 1
ATOM 549 N N . MET A 1 73 ? -11.138 -7.535 13.980 1.00 90.25 73 MET A N 1
ATOM 550 C CA . MET A 1 73 ? -10.806 -8.293 15.194 1.00 90.25 73 MET A CA 1
ATOM 551 C C . MET A 1 73 ? -10.360 -7.378 16.339 1.00 90.25 73 MET A C 1
ATOM 553 O O . MET A 1 73 ? -10.671 -7.624 17.509 1.00 90.25 73 MET A O 1
ATOM 557 N N . SER A 1 74 ? -9.640 -6.299 16.018 1.00 88.94 74 SER A N 1
ATOM 558 C CA . SER A 1 74 ? -9.221 -5.317 17.013 1.00 88.94 74 SER A CA 1
ATOM 559 C C . SER A 1 74 ? -10.391 -4.478 17.542 1.00 88.94 74 SER A C 1
ATOM 561 O O . SER A 1 74 ? -10.346 -4.057 18.694 1.00 88.94 74 SER A O 1
ATOM 563 N N . LEU A 1 75 ? -11.461 -4.277 16.776 1.00 88.81 75 LEU A N 1
ATOM 564 C CA . LEU A 1 75 ? -12.682 -3.617 17.250 1.00 88.81 75 LEU A CA 1
ATOM 565 C C . LEU A 1 75 ? -13.578 -4.558 18.063 1.00 88.81 75 LEU A C 1
ATOM 567 O O . LEU A 1 75 ? -14.203 -4.126 19.029 1.00 88.81 75 LEU A O 1
ATOM 571 N N . PHE A 1 76 ? -13.590 -5.847 17.719 1.00 89.88 76 PHE A N 1
ATOM 572 C CA . PHE A 1 76 ? -14.493 -6.833 18.307 1.00 89.88 76 PHE A CA 1
ATOM 573 C C . PHE A 1 76 ? -14.343 -6.980 19.829 1.00 89.88 76 PHE A C 1
ATOM 575 O O . PHE A 1 76 ? -15.342 -6.974 20.543 1.00 89.88 76 PHE A O 1
ATOM 582 N N . ARG A 1 77 ? -13.106 -7.075 20.346 1.00 87.06 77 ARG A N 1
ATOM 583 C CA . ARG A 1 77 ? -12.869 -7.274 21.792 1.00 87.06 77 ARG A CA 1
ATOM 584 C C . ARG A 1 77 ? -13.415 -6.117 22.651 1.00 87.06 77 ARG A C 1
ATOM 586 O O . ARG A 1 77 ? -14.264 -6.381 23.492 1.00 87.06 77 ARG A O 1
ATOM 593 N N . PRO A 1 78 ? -13.037 -4.841 22.426 1.00 87.31 78 PRO A N 1
ATOM 594 C CA . PRO A 1 78 ? -13.581 -3.732 23.214 1.00 87.31 78 PRO A CA 1
ATOM 595 C C . PRO A 1 78 ? -15.094 -3.552 23.097 1.00 87.31 78 PRO A C 1
ATOM 597 O O . PRO A 1 78 ? -15.714 -3.126 24.066 1.00 87.31 78 PRO A O 1
ATOM 600 N N . LEU A 1 79 ? -15.675 -3.851 21.927 1.00 88.31 79 LEU A N 1
ATOM 601 C CA . LEU A 1 79 ? -17.125 -3.801 21.731 1.00 88.31 79 LEU A CA 1
ATOM 602 C C . LEU A 1 79 ? -17.832 -4.861 22.576 1.00 88.31 79 LEU A C 1
ATOM 604 O O . LEU A 1 79 ? -18.802 -4.545 23.258 1.00 88.31 79 LEU A O 1
ATOM 608 N N . ARG A 1 80 ? -17.318 -6.097 22.571 1.00 91.19 80 ARG A N 1
ATOM 609 C CA . ARG A 1 80 ? -17.842 -7.197 23.388 1.00 91.19 80 ARG A CA 1
ATOM 610 C C . ARG A 1 80 ? -17.732 -6.905 24.884 1.00 91.19 80 ARG A C 1
ATOM 612 O O . ARG A 1 80 ? -18.663 -7.196 25.624 1.00 91.19 80 ARG A O 1
ATOM 619 N N . ASP A 1 81 ? -16.614 -6.325 25.308 1.00 90.75 81 ASP A N 1
ATOM 620 C CA . ASP A 1 81 ? -16.314 -6.081 26.722 1.00 90.75 81 ASP A CA 1
ATOM 621 C C . ASP A 1 81 ? -16.925 -4.762 27.247 1.00 90.75 81 ASP A C 1
ATOM 623 O O . ASP A 1 81 ? -16.713 -4.401 28.402 1.00 90.75 81 ASP A O 1
ATOM 627 N N . GLY A 1 82 ? -17.640 -3.996 26.407 1.00 87.75 82 GLY A N 1
ATOM 628 C CA . GLY A 1 82 ? -18.220 -2.695 26.776 1.00 87.75 82 GLY A CA 1
ATOM 629 C C . GLY A 1 82 ? -17.183 -1.610 27.108 1.00 87.75 82 GLY A C 1
ATOM 630 O O . GLY A 1 82 ? -17.509 -0.591 27.716 1.00 87.75 82 GLY A O 1
ATOM 631 N N . SER A 1 83 ? -15.922 -1.809 26.719 1.00 91.06 83 SER A N 1
ATOM 632 C CA . SER A 1 83 ? -14.804 -0.933 27.074 1.00 91.06 83 SER A CA 1
ATOM 633 C C . SER A 1 83 ? -14.824 0.371 26.269 1.00 91.06 83 SER A C 1
ATOM 635 O O . SER A 1 83 ? -14.950 0.319 25.045 1.00 91.06 83 SER A O 1
ATOM 637 N N . PRO A 1 84 ? -14.575 1.549 26.876 1.00 90.31 84 PRO A N 1
ATOM 638 C CA . PRO A 1 84 ? -14.559 2.829 26.158 1.00 90.31 84 PRO A CA 1
ATOM 639 C C . PRO A 1 84 ? -13.486 2.909 25.057 1.00 90.31 84 PRO A C 1
ATOM 641 O O . PRO A 1 84 ? -13.539 3.796 24.203 1.00 90.31 84 PRO A O 1
ATOM 644 N N . GLU A 1 85 ? -12.534 1.969 25.023 1.00 90.94 85 GLU A N 1
ATOM 645 C CA . GLU A 1 85 ? -11.525 1.880 23.969 1.00 90.94 85 GLU A CA 1
ATOM 646 C C . GLU A 1 85 ? -12.104 1.700 22.558 1.00 90.94 85 GLU A C 1
ATOM 648 O O . GLU A 1 85 ? -11.412 2.038 21.592 1.00 90.94 85 GLU A O 1
ATOM 653 N N . TRP A 1 86 ? -13.333 1.184 22.410 1.00 90.81 86 TRP A N 1
ATOM 654 C CA . TRP A 1 86 ? -13.941 0.981 21.090 1.00 90.81 86 TRP A CA 1
ATOM 655 C C . TRP A 1 86 ? -14.060 2.295 20.310 1.00 90.81 86 TRP A C 1
ATOM 657 O O . TRP A 1 86 ? -13.822 2.301 19.106 1.00 90.81 86 TRP A O 1
ATOM 667 N N . LYS A 1 87 ? -14.323 3.422 20.992 1.00 92.44 87 LYS A N 1
ATOM 668 C CA . LYS A 1 87 ? -14.427 4.748 20.360 1.00 92.44 87 LYS A CA 1
ATOM 669 C C . LYS A 1 87 ? -13.102 5.169 19.732 1.00 92.44 87 LYS A C 1
ATOM 671 O O . LYS A 1 87 ? -13.071 5.571 18.574 1.00 92.44 87 LYS A O 1
ATOM 676 N N . ARG A 1 88 ? -11.996 5.014 20.472 1.00 91.19 88 ARG A N 1
ATOM 677 C CA . ARG A 1 88 ? -10.644 5.311 19.967 1.00 91.19 88 ARG A CA 1
ATOM 678 C C . ARG A 1 88 ? -10.319 4.443 18.753 1.00 91.19 88 ARG A C 1
ATOM 680 O O . ARG A 1 88 ? -9.860 4.960 17.744 1.00 91.19 88 ARG A O 1
ATOM 687 N N . ARG A 1 89 ? -10.588 3.135 18.836 1.00 90.00 89 ARG A N 1
ATOM 688 C CA . ARG A 1 89 ? -10.319 2.205 17.727 1.00 90.00 89 ARG A CA 1
ATOM 689 C C . ARG A 1 89 ? -11.185 2.508 16.505 1.00 90.00 89 ARG A C 1
ATOM 691 O O . ARG A 1 89 ? -10.710 2.367 15.387 1.00 90.00 89 ARG A O 1
ATOM 698 N N . LEU A 1 90 ? -12.422 2.958 16.700 1.00 91.69 90 LEU A N 1
ATOM 699 C CA . LEU A 1 90 ? -13.298 3.354 15.602 1.00 91.69 90 LEU A CA 1
ATOM 700 C C . LEU A 1 90 ? -12.770 4.607 14.892 1.00 91.69 90 LEU A C 1
ATOM 702 O O . LEU A 1 90 ? -12.736 4.631 13.669 1.00 91.69 90 LEU A O 1
ATOM 706 N N . VAL A 1 91 ? -12.264 5.597 15.636 1.00 93.62 91 VAL A N 1
ATOM 707 C CA . VAL A 1 91 ? -11.584 6.765 15.046 1.00 93.62 91 VAL A CA 1
ATOM 708 C C . VAL A 1 91 ? -10.338 6.343 14.263 1.00 93.62 91 VAL A C 1
ATOM 710 O O . VAL A 1 91 ? -10.181 6.752 13.117 1.00 93.62 91 VAL A O 1
ATOM 713 N N . GLU A 1 92 ? -9.482 5.492 14.836 1.00 93.44 92 GLU A N 1
ATOM 714 C CA . GLU A 1 92 ? -8.298 4.959 14.140 1.00 93.44 92 GLU A CA 1
ATOM 715 C C . GLU A 1 92 ? -8.683 4.224 12.842 1.00 93.44 92 GLU A C 1
ATOM 717 O O . GLU A 1 92 ? -8.046 4.417 11.807 1.00 93.44 92 GLU A O 1
ATOM 722 N N . ALA A 1 93 ? -9.754 3.424 12.873 1.00 92.31 93 ALA A N 1
ATOM 723 C CA . ALA A 1 93 ? -10.255 2.709 11.703 1.00 92.31 93 ALA A CA 1
ATOM 724 C C . ALA A 1 93 ? -10.802 3.656 10.617 1.00 92.31 93 ALA A C 1
ATOM 726 O O . ALA A 1 93 ? -10.542 3.456 9.428 1.00 92.31 93 ALA A O 1
ATOM 727 N N . SER A 1 94 ? -11.512 4.714 11.016 1.00 93.88 94 SER A N 1
ATOM 728 C CA . SER A 1 94 ? -11.993 5.749 10.098 1.00 93.88 94 SER A CA 1
ATOM 729 C C . SER A 1 94 ? -10.835 6.503 9.447 1.00 93.88 94 SER A C 1
ATOM 731 O O . SER A 1 94 ? -10.827 6.666 8.230 1.00 93.88 94 SER A O 1
ATOM 733 N N . VAL A 1 95 ? -9.821 6.900 10.227 1.00 95.06 95 VAL A N 1
ATOM 734 C CA . VAL A 1 95 ? -8.606 7.546 9.700 1.00 95.06 95 VAL A CA 1
ATOM 735 C C . VAL A 1 95 ? -7.895 6.627 8.709 1.00 95.06 95 VAL A C 1
ATOM 737 O O . VAL A 1 95 ? -7.561 7.063 7.610 1.00 95.06 95 VAL A O 1
ATOM 740 N N . GLY A 1 96 ? -7.717 5.348 9.055 1.00 94.25 96 GLY A N 1
ATOM 741 C CA . GLY A 1 96 ? -7.116 4.369 8.150 1.00 94.25 96 GLY A CA 1
ATOM 742 C C . GLY A 1 96 ? -7.896 4.222 6.844 1.00 94.25 96 GLY A C 1
ATOM 743 O O . GLY A 1 96 ? -7.310 4.295 5.770 1.00 94.25 96 GLY A O 1
ATOM 744 N N . THR A 1 97 ? -9.224 4.122 6.916 1.00 93.81 97 THR A N 1
ATOM 745 C CA . THR A 1 97 ? -10.087 4.065 5.724 1.00 93.81 97 THR A CA 1
ATOM 746 C C . THR A 1 97 ? -9.921 5.299 4.836 1.00 93.81 97 THR A C 1
ATOM 748 O O . THR A 1 97 ? -9.756 5.163 3.626 1.00 93.81 97 THR A O 1
ATOM 751 N N . VAL A 1 98 ? -9.907 6.503 5.417 1.00 96.12 98 VAL A N 1
ATOM 752 C CA . VAL A 1 98 ? -9.705 7.751 4.661 1.00 96.12 98 VAL A CA 1
ATOM 753 C C . VAL A 1 98 ? -8.340 7.769 3.971 1.00 96.12 98 VAL A C 1
ATOM 755 O O . VAL A 1 98 ? -8.259 8.131 2.800 1.00 96.12 98 VAL A O 1
ATOM 758 N N . LEU A 1 99 ? -7.275 7.334 4.651 1.00 95.56 99 LEU A N 1
ATOM 759 C CA . LEU A 1 99 ? -5.935 7.256 4.060 1.00 95.56 99 LEU A CA 1
ATOM 760 C C . LEU A 1 99 ? -5.854 6.242 2.915 1.00 95.56 99 LEU A C 1
ATOM 762 O O . LEU A 1 99 ? -5.152 6.487 1.939 1.00 95.56 99 LEU A O 1
ATOM 766 N N . ILE A 1 100 ? -6.584 5.129 3.003 1.00 95.00 100 ILE A N 1
ATOM 767 C CA . ILE A 1 100 ? -6.678 4.146 1.916 1.00 95.00 100 ILE A CA 1
ATOM 768 C C . ILE A 1 100 ? -7.392 4.749 0.709 1.00 95.00 100 ILE A C 1
ATOM 770 O O . ILE A 1 100 ? -6.897 4.641 -0.408 1.00 95.00 100 ILE A O 1
ATOM 774 N N . LEU A 1 101 ? -8.527 5.418 0.922 1.00 95.12 101 LEU A N 1
ATOM 775 C CA . LEU A 1 101 ? -9.250 6.089 -0.159 1.00 95.12 101 LEU A CA 1
ATOM 776 C C . LEU A 1 101 ? -8.390 7.173 -0.817 1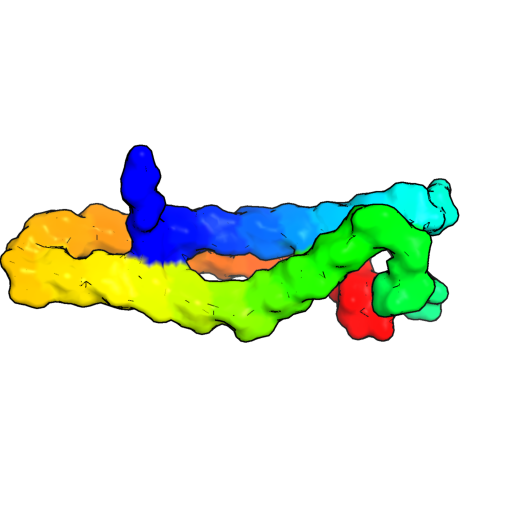.00 95.12 101 LEU A C 1
ATOM 778 O O . LEU A 1 101 ? -8.359 7.272 -2.042 1.00 95.12 101 LEU A O 1
ATOM 782 N N . PHE A 1 102 ? -7.651 7.942 -0.016 1.00 95.81 102 PHE A N 1
ATOM 783 C CA . PHE A 1 102 ? -6.699 8.924 -0.522 1.00 95.81 102 PHE A CA 1
ATOM 784 C C . PHE A 1 102 ? -5.578 8.265 -1.333 1.00 95.81 102 PHE A C 1
ATOM 786 O O . PHE A 1 102 ? -5.277 8.731 -2.426 1.00 95.81 102 PHE A O 1
ATOM 793 N N . ALA A 1 103 ? -5.004 7.160 -0.850 1.00 95.12 103 ALA A N 1
ATOM 794 C CA . ALA A 1 103 ? -3.982 6.401 -1.568 1.00 95.12 103 ALA A CA 1
ATOM 795 C C . ALA A 1 103 ? -4.488 5.900 -2.929 1.00 95.12 103 ALA A C 1
ATOM 797 O O . ALA A 1 103 ? -3.808 6.078 -3.933 1.00 95.12 103 ALA A O 1
ATOM 798 N N . VAL A 1 104 ? -5.701 5.341 -2.985 1.00 94.12 104 VAL A N 1
ATOM 799 C CA . VAL A 1 104 ? -6.331 4.912 -4.245 1.00 94.12 104 VAL A CA 1
ATOM 800 C C . VAL A 1 104 ? -6.561 6.102 -5.180 1.00 94.12 104 VAL A C 1
ATOM 802 O O . VAL A 1 104 ? -6.269 6.014 -6.369 1.00 94.12 104 VAL A O 1
ATOM 805 N N . GLY A 1 105 ? -7.049 7.230 -4.655 1.00 95.62 105 GLY A N 1
ATOM 806 C CA . GLY A 1 105 ? -7.229 8.457 -5.435 1.00 95.62 105 GLY A CA 1
ATOM 807 C C . GLY A 1 105 ? -5.912 9.001 -5.996 1.00 95.62 105 GLY A C 1
ATOM 808 O O . GLY A 1 105 ? -5.851 9.371 -7.166 1.00 95.62 105 GLY A O 1
ATOM 809 N N . PHE A 1 106 ? -4.850 8.989 -5.190 1.00 95.19 106 PHE A N 1
ATOM 810 C CA . PHE A 1 106 ? -3.510 9.412 -5.588 1.00 95.19 106 PHE A CA 1
ATOM 811 C C . PHE A 1 106 ? -2.928 8.504 -6.679 1.00 95.19 106 PHE A C 1
ATOM 813 O O . PHE A 1 106 ? -2.492 8.999 -7.714 1.00 95.19 106 PHE A O 1
ATOM 820 N N . LEU A 1 107 ? -3.002 7.182 -6.495 1.00 94.31 107 LEU A N 1
ATOM 821 C CA . LEU A 1 107 ? -2.554 6.191 -7.483 1.00 94.31 107 LEU A CA 1
ATOM 822 C C . LEU A 1 107 ? -3.354 6.243 -8.790 1.00 94.31 107 LEU A C 1
ATOM 824 O O . LEU A 1 107 ? -2.853 5.840 -9.829 1.00 94.31 107 LEU A O 1
ATOM 828 N N . ARG A 1 108 ? -4.590 6.749 -8.765 1.00 93.81 108 ARG A N 1
ATOM 829 C CA . ARG A 1 108 ? -5.378 6.975 -9.981 1.00 93.81 108 ARG A CA 1
ATOM 830 C C . ARG A 1 108 ? -4.966 8.242 -10.731 1.00 93.81 108 ARG A C 1
ATOM 832 O O . ARG A 1 108 ? -5.117 8.296 -11.946 1.00 93.81 108 ARG A O 1
ATOM 839 N N . TRP A 1 109 ? -4.528 9.275 -10.013 1.00 95.38 109 TRP A N 1
ATOM 840 C CA . TRP A 1 109 ? -4.030 10.505 -10.630 1.00 95.38 109 TRP A CA 1
ATOM 841 C C . TRP A 1 109 ? -2.628 10.328 -11.228 1.00 95.38 109 TRP A C 1
ATOM 843 O O . TRP A 1 109 ? -2.310 11.018 -12.190 1.00 95.38 109 TRP A O 1
ATOM 853 N N . ASP A 1 110 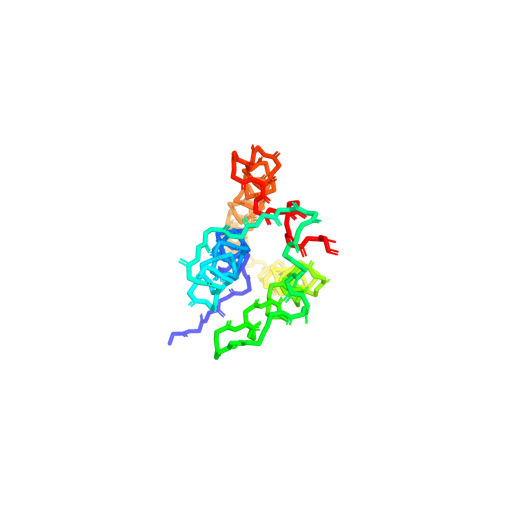? -1.838 9.422 -10.641 1.00 91.69 110 ASP A N 1
ATOM 854 C CA . ASP A 1 110 ? -0.471 9.018 -10.992 1.00 91.69 110 ASP A CA 1
ATOM 855 C C . ASP A 1 110 ? 0.132 9.684 -12.250 1.00 91.69 110 ASP A C 1
ATOM 857 O O . ASP A 1 110 ? 0.058 9.145 -13.358 1.00 91.69 110 ASP A O 1
ATOM 861 N N . PRO A 1 111 ? 0.785 10.850 -12.085 1.00 86.19 111 PRO A N 1
ATOM 862 C CA . PRO A 1 111 ? 1.281 11.652 -13.203 1.00 86.19 111 PRO A CA 1
ATOM 863 C C . PRO A 1 111 ? 2.483 11.022 -13.917 1.00 86.19 111 PRO A C 1
ATOM 865 O O . PRO A 1 111 ? 2.922 11.530 -14.947 1.00 86.19 111 PRO A O 1
ATOM 868 N N . HIS A 1 112 ? 3.061 9.960 -13.352 1.00 89.88 112 HIS A N 1
ATOM 869 C CA . HIS A 1 112 ? 4.252 9.297 -13.875 1.00 89.88 112 HIS A CA 1
ATOM 870 C C . HIS A 1 112 ? 3.949 7.938 -14.507 1.00 89.88 112 HIS A C 1
ATOM 872 O O . HIS A 1 112 ? 4.892 7.261 -14.912 1.00 89.88 112 HIS A O 1
ATOM 878 N N . HIS A 1 113 ? 2.670 7.554 -14.616 1.00 93.00 113 HIS A N 1
ATOM 879 C CA . HIS A 1 113 ? 2.252 6.273 -15.193 1.00 93.00 113 HIS A CA 1
ATOM 880 C C . HIS A 1 113 ? 2.939 5.063 -14.524 1.00 93.00 113 HIS A C 1
ATOM 882 O O . HIS A 1 113 ? 3.171 4.034 -15.151 1.00 93.00 113 HIS A O 1
ATOM 888 N N . VAL A 1 114 ? 3.279 5.182 -13.238 1.00 95.94 114 VAL A N 1
ATOM 889 C CA . VAL A 1 114 ? 3.884 4.137 -12.403 1.00 95.94 114 VAL A CA 1
ATOM 890 C C . VAL A 1 114 ? 2.958 2.935 -12.261 1.00 95.94 114 VAL A C 1
ATOM 892 O O . VAL A 1 114 ? 3.404 1.797 -12.372 1.00 95.94 114 VAL A O 1
ATOM 895 N N . VAL A 1 115 ? 1.677 3.179 -11.995 1.00 96.06 115 VAL A N 1
ATOM 896 C CA . VAL A 1 115 ? 0.664 2.132 -11.846 1.00 96.06 115 VAL A CA 1
ATOM 897 C C . VAL A 1 115 ? 0.418 1.452 -13.185 1.00 96.06 115 VAL A C 1
ATOM 899 O O . VAL A 1 115 ? 0.346 0.231 -13.234 1.00 96.06 115 VAL A O 1
ATOM 902 N N . GLU A 1 116 ? 0.333 2.228 -14.265 1.00 95.19 116 GLU A N 1
ATOM 903 C CA . GLU A 1 116 ? 0.196 1.699 -15.624 1.00 95.19 116 GLU A CA 1
ATOM 904 C C . GLU A 1 116 ? 1.381 0.800 -15.986 1.00 95.19 116 GLU A C 1
ATOM 906 O O . GLU A 1 116 ? 1.178 -0.358 -16.326 1.00 95.19 116 GLU A O 1
ATOM 911 N N . TRP A 1 117 ? 2.610 1.286 -15.791 1.00 96.50 117 TRP A N 1
ATOM 912 C CA . TRP A 1 117 ? 3.829 0.504 -15.994 1.00 96.50 117 TRP A CA 1
ATOM 913 C C . TRP A 1 117 ? 3.883 -0.763 -15.130 1.00 96.50 117 TRP A C 1
ATOM 915 O O . TRP A 1 117 ? 4.343 -1.799 -15.588 1.00 96.50 117 TRP A O 1
ATOM 925 N N . TYR A 1 118 ? 3.412 -0.704 -13.882 1.00 96.69 118 TYR A N 1
ATOM 926 C CA . TYR A 1 118 ? 3.413 -1.862 -12.989 1.00 96.69 118 TYR A CA 1
ATOM 927 C C . TYR A 1 118 ? 2.513 -3.011 -13.485 1.00 96.69 118 TYR A C 1
ATOM 929 O O . TYR A 1 118 ? 2.795 -4.179 -13.203 1.00 96.69 118 TYR A O 1
ATOM 937 N N . PHE A 1 119 ? 1.404 -2.686 -14.160 1.00 95.25 119 PHE A N 1
ATOM 938 C CA . PHE A 1 119 ? 0.428 -3.670 -14.643 1.00 95.25 119 PHE A CA 1
ATOM 939 C C . PHE A 1 119 ? 0.687 -4.185 -16.057 1.00 95.25 119 PHE A C 1
ATOM 941 O O . PHE A 1 119 ? 0.051 -5.166 -16.452 1.00 95.25 119 PHE A O 1
ATOM 948 N N . ASP A 1 120 ? 1.594 -3.541 -16.778 1.00 88.69 120 ASP A N 1
ATOM 949 C CA . ASP A 1 120 ? 2.115 -3.997 -18.063 1.00 88.69 120 ASP A CA 1
ATOM 950 C C . ASP A 1 120 ? 2.798 -5.379 -17.920 1.00 88.69 120 ASP A C 1
ATOM 952 O O . ASP A 1 120 ? 2.523 -6.286 -18.739 1.00 88.69 120 ASP A O 1
#

Foldseek 3Di:
DDDALLNLLLVLLVVLLVLLVQLQVQQCVQVVHGQDFPPDQLVPGDGPSSVSLVVSVCSVPVVVVVSVVRLVVRLVVCVVVVHPCNVVSVVSNVNSVVSNVVSVVCVVVPPSCSVNNSVD

Radius of gyration: 17.38 Å; chains: 1; bounding box: 38×22×50 Å

Secondary structure (DSSP, 8-state):
----HHHHHHHHHHHHHHHHHHHHHHHHHHHSS---TTT--GGG---TTTHHHHHHHHIIIIIHHHHHHHHHHHHHHHHHTT-THHHHHHHHHHHHHHHHHHHHHHHHH-TT-HHHHHH-

pLDDT: mean 92.76, std 5.18, range [57.66, 97.56]

Sequence (120 aa):
MKIKGTQILIAYGPLLVASFYATWLAGRVSLGYWPRASLDDPKGIVGFWMWTYDATALLLLAGLPVVGALAAMSLFRPLRDGSPEWKRRLVEASVGTVLILFAVGFLRWDPHHVVEWYFD